Protein AF-A0A8J8PFB2-F1 (afdb_monomer)

Solvent-accessible surface area (backbone atoms only — not comparable to full-atom values): 4932 Å² total; per-residue (Å²): 108,75,46,69,70,89,84,65,69,85,43,35,88,80,76,67,38,56,55,77,47,57,37,35,35,67,61,94,82,87,87,82,58,82,94,44,92,62,38,67,46,73,44,73,45,83,49,69,52,98,85,40,71,29,37,37,38,35,33,16,30,60,75,50,67,53,74,84,82,84,71,81,91,83,80,130

InterPro domains:
  IPR058458 Domain of unknown function DUF8145 [PF26470] (4-67)

Radius of gyration: 15.16 Å; Cα contacts (8 Å, |Δi|>4): 115; chains: 1; bounding box: 32×21×55 Å

Structure (mmCIF, N/CA/C/O backbone):
data_AF-A0A8J8PFB2-F1
#
_entry.id   AF-A0A8J8PFB2-F1
#
loop_
_atom_site.group_PDB
_atom_site.id
_atom_site.type_symbol
_atom_site.label_atom_id
_atom_site.label_alt_id
_atom_site.label_comp_id
_atom_site.label_asym_id
_atom_site.label_entity_id
_atom_site.label_seq_id
_atom_site.pdbx_PDB_ins_code
_atom_site.Cartn_x
_atom_site.Cartn_y
_atom_site.Cartn_z
_atom_site.occupancy
_at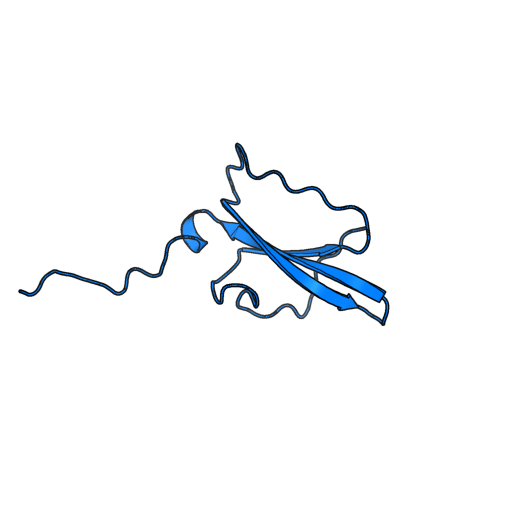om_site.B_iso_or_equiv
_atom_site.auth_seq_id
_atom_site.auth_comp_id
_atom_site.auth_asym_id
_atom_site.auth_atom_id
_atom_site.pdbx_PDB_model_num
ATOM 1 N N . MET A 1 1 ? 1.483 3.378 16.512 1.00 66.69 1 MET A N 1
ATOM 2 C CA . MET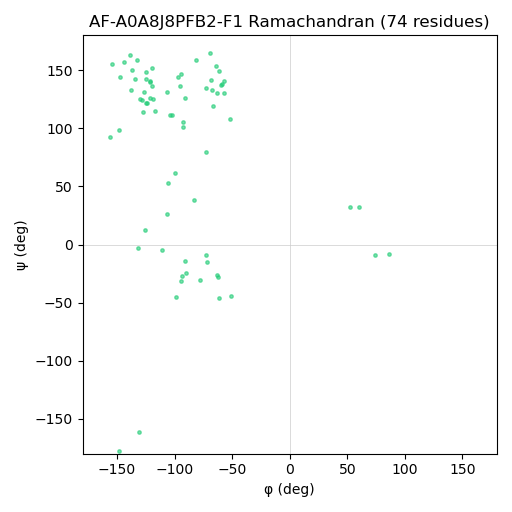 A 1 1 ? 1.083 1.957 16.594 1.00 66.69 1 MET A CA 1
ATOM 3 C C . MET A 1 1 ? 0.786 1.504 15.178 1.00 66.69 1 MET A C 1
ATOM 5 O O . MET A 1 1 ? 0.004 2.180 14.519 1.00 66.69 1 MET A O 1
ATOM 9 N N . HIS A 1 2 ? 1.436 0.442 14.706 1.00 81.12 2 HIS A N 1
ATOM 10 C CA . HIS A 1 2 ? 1.111 -0.177 13.422 1.00 81.12 2 HIS A CA 1
ATOM 11 C C . HIS A 1 2 ? 0.697 -1.629 13.657 1.00 81.12 2 HIS A C 1
ATOM 13 O O . HIS A 1 2 ? 1.148 -2.257 14.615 1.00 81.12 2 HIS A O 1
ATOM 19 N N . ARG A 1 3 ? -0.141 -2.171 12.780 1.00 91.38 3 ARG A N 1
ATOM 20 C CA . ARG A 1 3 ? -0.536 -3.587 12.789 1.00 91.38 3 ARG A CA 1
ATOM 21 C C . ARG A 1 3 ? -0.578 -4.135 11.369 1.00 91.38 3 ARG A C 1
ATOM 23 O O . ARG A 1 3 ? -0.677 -3.359 10.422 1.00 91.38 3 ARG A O 1
ATOM 30 N N . THR A 1 4 ? -0.568 -5.453 11.237 1.00 92.31 4 THR A N 1
ATOM 31 C CA . THR A 1 4 ? -0.790 -6.141 9.960 1.00 92.31 4 THR A CA 1
ATOM 32 C C . THR A 1 4 ? -2.221 -6.684 9.940 1.00 92.3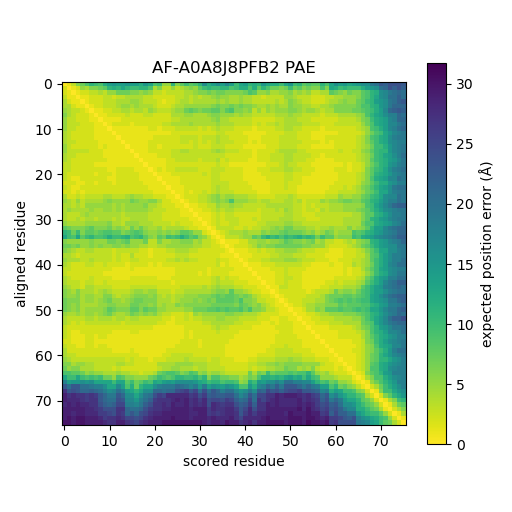1 4 THR A C 1
ATOM 34 O O . THR A 1 4 ? -2.522 -7.571 10.742 1.00 92.31 4 THR A O 1
ATOM 37 N N . PRO A 1 5 ? -3.118 -6.149 9.091 1.00 90.69 5 PRO A N 1
ATOM 38 C CA . PRO A 1 5 ? -4.467 -6.690 8.919 1.00 90.69 5 PRO A CA 1
ATOM 39 C C . PRO A 1 5 ? -4.436 -8.149 8.436 1.00 90.69 5 PRO A C 1
ATOM 41 O O . PRO A 1 5 ? -3.634 -8.488 7.569 1.00 90.69 5 PRO A O 1
ATOM 44 N N . GLN A 1 6 ? -5.291 -9.004 9.003 1.00 89.19 6 GLN A N 1
ATOM 45 C CA . GLN A 1 6 ? -5.353 -10.443 8.680 1.00 89.19 6 GLN A CA 1
ATOM 46 C C . GLN A 1 6 ? -6.321 -10.747 7.528 1.00 89.19 6 GLN A C 1
ATOM 48 O O . GLN A 1 6 ? -6.185 -11.744 6.830 1.00 89.19 6 GLN A O 1
ATOM 53 N N . ASP A 1 7 ? -7.294 -9.870 7.329 1.00 89.69 7 ASP A N 1
ATOM 54 C CA . ASP A 1 7 ? -8.414 -9.961 6.398 1.00 89.69 7 ASP A CA 1
ATOM 55 C C . ASP A 1 7 ? -8.243 -9.018 5.196 1.00 89.69 7 ASP A C 1
ATOM 57 O O . ASP A 1 7 ? -9.209 -8.559 4.590 1.00 89.69 7 ASP A O 1
ATOM 61 N N . ALA A 1 8 ? -6.995 -8.699 4.853 1.00 91.31 8 ALA A N 1
ATOM 62 C CA . ALA A 1 8 ? -6.698 -7.772 3.774 1.00 91.31 8 ALA A CA 1
ATOM 63 C C . ALA A 1 8 ? -7.071 -8.349 2.392 1.00 91.31 8 ALA A C 1
ATOM 65 O O . ALA A 1 8 ? -6.839 -9.533 2.131 1.00 91.31 8 ALA A O 1
ATOM 66 N N . PRO A 1 9 ? -7.606 -7.522 1.472 1.00 93.44 9 PRO A N 1
ATOM 67 C CA . PRO A 1 9 ? -7.984 -7.967 0.131 1.00 93.44 9 PRO A CA 1
ATOM 68 C C . PRO A 1 9 ? -6.758 -8.426 -0.662 1.00 93.44 9 PRO A C 1
ATOM 70 O O . PRO A 1 9 ? -5.668 -7.922 -0.447 1.00 93.44 9 PRO A O 1
ATOM 73 N N . SER A 1 10 ? -6.898 -9.321 -1.640 1.00 92.50 10 SER A N 1
ATOM 74 C CA . SER A 1 10 ? -5.746 -9.800 -2.432 1.00 92.50 10 SER A CA 1
ATOM 75 C C . SER A 1 10 ? -5.175 -8.766 -3.419 1.00 92.50 10 SER A C 1
ATOM 77 O O . SER A 1 10 ? -4.068 -8.937 -3.931 1.00 92.50 10 SER A O 1
ATOM 79 N N . ARG A 1 11 ? -5.918 -7.686 -3.696 1.00 95.19 11 ARG A N 1
ATOM 80 C CA . ARG A 1 11 ? -5.522 -6.571 -4.570 1.00 95.19 11 ARG A CA 1
ATOM 81 C C . ARG A 1 11 ? -5.622 -5.252 -3.822 1.00 95.19 11 ARG A C 1
ATOM 83 O O . ARG A 1 11 ? -6.472 -5.099 -2.952 1.00 95.19 11 ARG A O 1
ATOM 90 N N . CYS A 1 12 ? -4.757 -4.306 -4.178 1.00 95.94 12 CYS A N 1
ATOM 91 C CA . CYS A 1 12 ? -4.731 -2.984 -3.573 1.00 95.94 12 CYS A CA 1
ATOM 92 C C . CYS A 1 12 ? -6.017 -2.225 -3.937 1.00 95.94 12 CYS A C 1
ATOM 94 O O . CYS A 1 12 ? -6.227 -1.959 -5.122 1.00 95.94 12 CYS A O 1
ATOM 96 N N . PRO A 1 13 ? -6.847 -1.817 -2.965 1.00 94.69 13 PRO A N 1
ATOM 97 C CA . PRO A 1 13 ? -8.087 -1.092 -3.246 1.00 94.69 13 PRO A CA 1
ATOM 98 C C . PRO A 1 13 ? -7.865 0.257 -3.937 1.00 94.69 13 PRO A C 1
ATOM 100 O O . PRO A 1 13 ? -8.699 0.698 -4.720 1.00 94.69 13 PRO A O 1
ATOM 103 N N . ALA A 1 14 ? -6.713 0.891 -3.701 1.00 94.88 14 ALA A N 1
ATOM 104 C CA . ALA A 1 14 ? -6.410 2.207 -4.255 1.00 94.88 14 ALA A CA 1
ATOM 105 C C . ALA A 1 14 ? -5.977 2.181 -5.732 1.00 94.88 14 ALA A C 1
ATOM 107 O O . ALA A 1 14 ? -6.200 3.157 -6.442 1.00 94.88 14 ALA A O 1
ATOM 108 N N . CYS A 1 15 ? -5.328 1.108 -6.204 1.00 95.00 15 CYS A N 1
ATOM 109 C CA . CYS A 1 15 ? -4.789 1.057 -7.574 1.00 95.00 15 CYS A CA 1
ATOM 110 C C . CYS A 1 15 ? -5.122 -0.219 -8.362 1.00 95.00 15 CYS A C 1
ATOM 112 O O . CYS A 1 15 ? -4.730 -0.336 -9.520 1.00 95.00 15 CYS A O 1
ATOM 114 N N . GLY A 1 16 ? -5.799 -1.195 -7.754 1.00 93.50 16 GLY A N 1
ATOM 115 C CA . GLY A 1 16 ? -6.179 -2.472 -8.372 1.00 93.50 16 GLY A CA 1
ATOM 116 C C . GLY A 1 16 ? -5.040 -3.486 -8.561 1.00 93.50 16 GLY A C 1
ATOM 117 O O . GLY A 1 16 ? -5.301 -4.648 -8.891 1.00 93.50 16 GLY A O 1
ATOM 118 N N . GLN A 1 17 ? -3.785 -3.089 -8.332 1.00 94.25 17 GLN A N 1
ATOM 119 C CA . GLN A 1 17 ? -2.609 -3.943 -8.522 1.00 94.25 17 GLN A CA 1
ATOM 120 C C . GLN A 1 17 ? -2.358 -4.884 -7.340 1.00 94.25 17 GLN A C 1
ATOM 122 O O . GLN A 1 17 ? -2.796 -4.630 -6.213 1.00 94.25 17 GLN A O 1
ATOM 127 N N . ALA A 1 18 ? -1.618 -5.967 -7.587 1.00 94.19 18 ALA A N 1
ATOM 128 C CA . ALA A 1 18 ? -1.080 -6.796 -6.513 1.00 94.19 18 ALA A CA 1
ATOM 129 C C . ALA A 1 18 ? -0.125 -5.973 -5.631 1.00 94.19 18 ALA A C 1
ATOM 131 O O . ALA A 1 18 ? 0.542 -5.048 -6.099 1.00 94.19 18 ALA A O 1
ATOM 132 N N . TYR A 1 19 ? -0.056 -6.309 -4.349 1.00 96.44 19 TYR A N 1
ATOM 133 C CA . TYR A 1 19 ? 0.837 -5.677 -3.382 1.00 96.44 19 TYR A CA 1
ATOM 134 C C . TYR A 1 19 ? 1.552 -6.760 -2.569 1.00 96.44 19 TYR A C 1
ATOM 136 O O . TYR A 1 19 ? 1.116 -7.909 -2.524 1.00 96.44 19 TYR A O 1
ATOM 144 N N . ALA A 1 20 ? 2.690 -6.425 -1.971 1.00 95.81 20 ALA A N 1
ATOM 145 C CA . ALA A 1 20 ? 3.533 -7.377 -1.251 1.00 95.81 20 ALA A CA 1
ATOM 146 C C . ALA A 1 20 ? 3.249 -7.418 0.251 1.00 95.81 20 ALA A C 1
ATOM 148 O O . ALA A 1 20 ? 3.443 -8.451 0.889 1.00 95.81 20 ALA A O 1
ATOM 149 N N . SER A 1 21 ? 2.834 -6.295 0.836 1.00 96.00 21 SER A N 1
ATOM 150 C CA . SER A 1 21 ? 2.473 -6.229 2.251 1.00 96.00 21 SER A CA 1
ATOM 151 C C . SER A 1 21 ? 1.480 -5.108 2.532 1.00 96.00 21 SER A C 1
ATOM 153 O O . SER A 1 21 ? 1.410 -4.122 1.797 1.00 96.00 21 SER A O 1
ATOM 155 N N . VAL A 1 22 ? 0.713 -5.270 3.609 1.00 96.94 22 VAL A N 1
ATOM 156 C CA . VAL A 1 22 ? -0.217 -4.260 4.115 1.00 96.94 22 VAL A CA 1
ATOM 157 C C . VAL A 1 22 ? 0.080 -3.951 5.578 1.00 96.94 22 VAL A C 1
ATOM 159 O O . VAL A 1 22 ? 0.408 -4.844 6.362 1.00 96.94 22 VAL A O 1
ATOM 162 N N . SER A 1 23 ? -0.045 -2.684 5.957 1.00 95.50 23 SER A N 1
ATOM 163 C CA . SER A 1 23 ? -0.002 -2.251 7.353 1.00 95.50 23 SER A CA 1
ATOM 164 C C . SER A 1 23 ? -1.080 -1.209 7.640 1.00 95.50 23 SER A C 1
ATOM 166 O O . SER A 1 23 ? -1.479 -0.462 6.755 1.00 95.50 23 SER A O 1
ATOM 168 N N . ALA A 1 24 ? -1.573 -1.170 8.872 1.00 95.44 24 ALA A N 1
ATOM 169 C CA . ALA A 1 24 ? -2.604 -0.240 9.317 1.00 95.44 24 ALA A CA 1
ATOM 170 C C . ALA A 1 24 ? -2.075 0.637 10.454 1.00 95.44 24 ALA A C 1
ATOM 172 O O . ALA A 1 24 ? -1.419 0.132 11.370 1.00 95.44 24 ALA A O 1
ATOM 173 N N . HIS A 1 25 ? -2.369 1.936 10.392 1.00 94.75 25 HIS A N 1
ATOM 174 C CA . HIS A 1 25 ? -1.806 2.965 11.271 1.00 94.75 25 HIS A CA 1
ATOM 175 C C . HIS A 1 25 ? -2.895 3.907 11.788 1.00 94.75 25 HIS A C 1
ATOM 177 O O . HIS A 1 25 ? -3.805 4.263 11.047 1.00 94.75 25 HIS A O 1
ATOM 183 N N . SER A 1 26 ? -2.792 4.333 13.046 1.00 92.62 26 SER A N 1
ATOM 184 C CA . SER A 1 26 ? -3.743 5.252 13.705 1.00 92.62 26 SER A CA 1
ATOM 185 C C . SER A 1 26 ? -3.071 6.492 14.317 1.00 92.62 26 SER A C 1
ATOM 187 O O . SER A 1 26 ? -3.669 7.208 15.112 1.00 92.62 26 S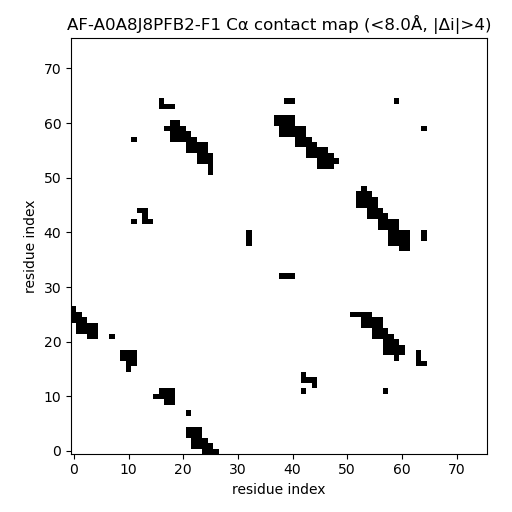ER A O 1
ATOM 189 N N . GLY A 1 27 ? -1.801 6.739 13.984 1.00 89.12 27 GLY A N 1
ATOM 190 C CA . GLY A 1 27 ? -1.015 7.859 14.508 1.00 89.12 27 GLY A CA 1
ATOM 191 C C . GLY A 1 27 ? -0.302 8.636 13.404 1.00 89.12 27 GLY A C 1
ATOM 192 O O . GLY A 1 27 ? -0.655 8.518 12.235 1.00 89.12 27 GLY A O 1
ATOM 193 N N . GLY A 1 28 ? 0.719 9.414 13.779 1.00 90.50 28 GLY A N 1
ATOM 194 C CA . GLY A 1 28 ? 1.548 10.156 12.826 1.00 90.50 28 GLY A CA 1
ATOM 195 C C . GLY A 1 28 ? 2.205 9.245 11.785 1.00 90.50 28 GLY A C 1
ATOM 196 O O . GLY A 1 28 ? 2.645 8.140 12.105 1.00 90.50 28 GLY A O 1
ATOM 197 N N . LEU A 1 29 ? 2.262 9.725 10.542 1.00 90.25 29 LEU A N 1
ATOM 198 C CA . LEU A 1 29 ? 2.705 8.972 9.371 1.00 90.25 29 LEU A CA 1
ATOM 199 C C . LEU A 1 29 ? 3.893 9.684 8.722 1.00 90.25 29 LEU A C 1
ATOM 201 O O . LEU A 1 29 ? 3.889 10.906 8.582 1.00 90.25 29 LEU A O 1
ATOM 205 N N . MET A 1 30 ? 4.883 8.915 8.281 1.00 89.00 30 MET A N 1
ATOM 206 C CA . MET A 1 30 ? 5.964 9.389 7.425 1.00 89.00 30 MET A CA 1
ATOM 207 C C . MET A 1 30 ? 6.228 8.333 6.360 1.00 89.00 30 MET A C 1
ATOM 209 O O . MET A 1 30 ? 6.326 7.147 6.665 1.00 89.00 30 MET A O 1
ATOM 213 N N . VAL A 1 31 ? 6.343 8.776 5.113 1.00 89.69 31 VAL A N 1
ATOM 214 C CA . VAL A 1 31 ? 6.670 7.919 3.977 1.00 89.69 31 VAL A CA 1
ATOM 215 C C . VAL A 1 31 ? 7.898 8.491 3.303 1.00 89.69 31 VAL A C 1
ATOM 217 O O . VAL A 1 31 ? 7.878 9.630 2.847 1.00 89.69 31 VAL A O 1
ATOM 220 N N . ASN A 1 32 ? 8.947 7.682 3.220 1.00 89.94 32 ASN A N 1
ATOM 221 C CA . ASN A 1 32 ? 10.082 7.940 2.354 1.00 89.94 32 ASN A CA 1
ATOM 222 C C . ASN A 1 32 ? 10.342 6.686 1.515 1.00 89.94 32 ASN A C 1
ATOM 224 O O . ASN A 1 32 ? 10.488 5.596 2.066 1.00 89.94 32 ASN A O 1
ATOM 228 N N . LEU A 1 33 ? 10.354 6.845 0.193 1.00 89.25 33 LEU A N 1
ATOM 229 C CA . LEU A 1 33 ? 10.615 5.766 -0.769 1.00 89.25 33 LEU A CA 1
ATOM 230 C C . LEU A 1 33 ? 11.962 5.935 -1.482 1.00 89.25 33 LEU A C 1
ATOM 232 O O . LEU A 1 33 ? 12.354 5.069 -2.257 1.00 89.25 33 LEU A O 1
ATOM 236 N N . ILE A 1 34 ? 12.667 7.041 -1.232 1.00 90.81 34 ILE A N 1
ATOM 237 C CA . ILE A 1 34 ? 13.989 7.281 -1.806 1.00 90.81 34 ILE A CA 1
ATOM 238 C C . ILE A 1 34 ? 14.938 6.201 -1.277 1.00 90.81 34 ILE A C 1
ATOM 240 O O . ILE A 1 34 ? 14.959 5.945 -0.074 1.00 90.81 34 ILE A O 1
ATOM 244 N N . GLU A 1 35 ? 15.680 5.566 -2.190 1.00 81.75 35 GLU A N 1
ATOM 245 C CA . GLU A 1 35 ? 16.654 4.502 -1.889 1.00 81.75 35 GLU A CA 1
ATOM 246 C C . GLU A 1 35 ? 16.039 3.265 -1.207 1.00 81.75 35 GLU A C 1
ATOM 248 O O . GLU A 1 35 ? 16.673 2.597 -0.393 1.00 81.75 35 GLU A O 1
ATOM 253 N N . ASN A 1 36 ? 14.783 2.938 -1.531 1.00 86.94 36 ASN A N 1
ATOM 254 C CA . ASN A 1 36 ? 14.156 1.716 -1.044 1.00 86.94 36 ASN A CA 1
ATOM 255 C C . ASN A 1 36 ? 14.331 0.556 -2.037 1.00 86.94 36 ASN A C 1
ATOM 257 O O . ASN A 1 36 ? 13.636 0.462 -3.052 1.00 86.94 36 ASN A O 1
ATOM 261 N N . ASP A 1 37 ? 15.222 -0.375 -1.701 1.00 91.75 37 ASP A N 1
ATOM 262 C CA . ASP A 1 37 ? 15.532 -1.532 -2.553 1.00 91.75 37 ASP A CA 1
ATOM 263 C C . ASP A 1 37 ? 14.335 -2.469 -2.762 1.00 91.75 37 ASP A C 1
ATOM 265 O O . ASP A 1 37 ? 14.256 -3.185 -3.759 1.00 91.75 37 ASP A O 1
ATOM 269 N N . ARG A 1 38 ? 13.386 -2.488 -1.819 1.00 93.44 38 ARG A N 1
ATOM 270 C CA . ARG A 1 38 ? 12.284 -3.456 -1.826 1.00 93.44 38 ARG A CA 1
ATOM 271 C C . ARG A 1 38 ? 10.993 -2.888 -2.395 1.00 93.44 38 ARG A C 1
ATOM 273 O O . ARG A 1 38 ? 10.310 -3.583 -3.145 1.00 93.44 38 ARG A O 1
ATOM 280 N N . TYR A 1 39 ? 10.621 -1.675 -2.001 1.00 94.12 39 TYR A N 1
ATOM 281 C CA . TYR A 1 39 ? 9.315 -1.095 -2.296 1.00 94.12 39 TYR A CA 1
ATOM 282 C C . TYR A 1 39 ? 9.449 0.171 -3.133 1.00 94.12 39 TYR A C 1
ATOM 284 O O . TYR A 1 39 ? 10.083 1.130 -2.713 1.00 94.12 39 TYR A O 1
ATOM 292 N N . GLN A 1 40 ? 8.768 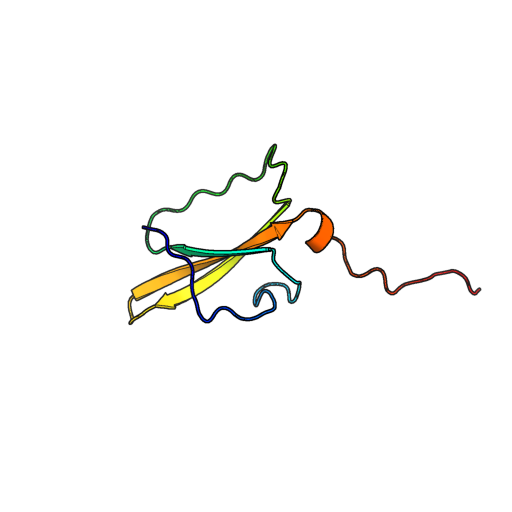0.192 -4.274 1.00 93.62 40 GLN A N 1
ATOM 293 C CA . GLN A 1 40 ? 8.783 1.316 -5.213 1.00 93.62 40 GLN A CA 1
ATOM 294 C C . GLN A 1 40 ? 7.631 2.293 -4.974 1.00 93.62 40 GLN A C 1
ATOM 296 O O . GLN A 1 40 ? 7.707 3.474 -5.306 1.00 93.62 40 GLN A O 1
ATOM 301 N N . ARG A 1 41 ? 6.520 1.797 -4.422 1.00 94.88 41 ARG A N 1
ATOM 302 C CA . ARG A 1 41 ? 5.301 2.579 -4.215 1.00 94.88 41 ARG A CA 1
ATOM 303 C C . ARG A 1 41 ? 4.579 2.102 -2.969 1.00 94.88 41 ARG A C 1
ATOM 305 O O . ARG A 1 41 ? 4.506 0.904 -2.707 1.00 94.88 41 ARG A O 1
ATOM 312 N N . VAL A 1 42 ? 3.978 3.039 -2.246 1.00 96.31 42 VAL A N 1
ATOM 313 C CA . VAL A 1 42 ? 2.977 2.732 -1.227 1.00 96.31 42 VAL A CA 1
ATOM 314 C C . VAL A 1 42 ? 1.674 3.433 -1.579 1.00 96.31 42 VAL A C 1
ATOM 316 O O . VAL A 1 42 ? 1.654 4.635 -1.836 1.00 96.31 42 VAL A O 1
ATOM 319 N N . CYS A 1 43 ? 0.594 2.666 -1.644 1.00 96.62 43 CYS A N 1
ATOM 320 C CA . CYS A 1 43 ? -0.755 3.187 -1.796 1.00 96.62 43 CYS A CA 1
ATOM 321 C C . CYS A 1 43 ? -1.407 3.326 -0.422 1.00 96.62 43 CYS A C 1
ATOM 323 O O . CYS A 1 43 ? -1.145 2.526 0.476 1.00 96.62 43 CYS A O 1
ATOM 325 N N . VAL A 1 44 ? -2.253 4.340 -0.267 1.00 95.94 44 VAL A N 1
ATOM 326 C CA . VAL A 1 44 ? -2.806 4.738 1.027 1.00 95.94 44 VAL A CA 1
ATOM 327 C C . VAL A 1 44 ? -4.327 4.781 0.939 1.00 95.94 44 VAL A C 1
ATOM 329 O O . VAL A 1 44 ? -4.869 5.383 0.015 1.00 95.94 44 VAL A O 1
ATOM 332 N N . GLU A 1 45 ? -5.006 4.156 1.897 1.00 94.81 45 GLU A N 1
ATOM 333 C CA . GLU A 1 45 ? -6.467 4.116 1.986 1.00 94.81 45 GLU A CA 1
ATOM 334 C C . GLU A 1 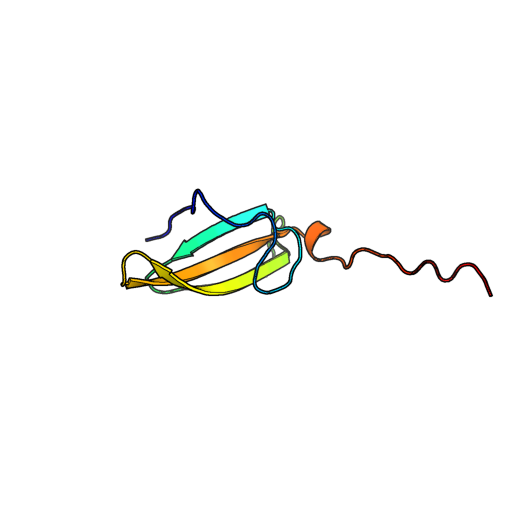45 ? -6.923 4.572 3.381 1.00 94.81 45 GLU A C 1
ATOM 336 O O . GLU A 1 45 ? -6.623 3.903 4.377 1.00 94.81 45 GLU A O 1
ATOM 341 N N . PRO A 1 46 ? -7.629 5.711 3.490 1.00 93.25 46 PRO A N 1
ATOM 342 C CA . PRO A 1 46 ? -8.288 6.108 4.727 1.00 93.25 46 PRO A CA 1
ATOM 343 C C . PRO A 1 46 ? -9.434 5.148 5.047 1.00 93.25 46 PRO A C 1
ATOM 345 O O . PRO A 1 46 ? -10.261 4.850 4.189 1.00 93.25 46 PRO A O 1
ATOM 348 N N . THR A 1 47 ? -9.507 4.690 6.290 1.00 90.62 47 THR A N 1
ATOM 349 C CA . THR A 1 47 ? -10.541 3.764 6.753 1.00 90.62 47 THR A CA 1
ATOM 350 C C . THR A 1 47 ? -10.876 4.007 8.227 1.00 90.62 47 THR A C 1
ATOM 352 O O . THR A 1 47 ? -10.342 4.911 8.874 1.00 90.62 47 THR A O 1
ATOM 355 N N . ALA A 1 48 ? -11.776 3.195 8.768 1.00 88.50 48 ALA A N 1
ATOM 356 C CA . ALA A 1 48 ? -12.040 3.106 10.192 1.00 88.50 48 ALA A CA 1
ATOM 357 C C . ALA A 1 48 ? -11.79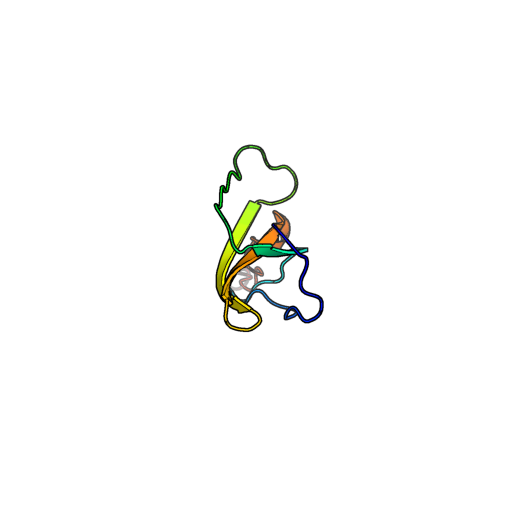2 1.673 10.665 1.00 88.50 48 ALA A C 1
ATOM 359 O O . ALA A 1 48 ? -12.141 0.706 9.991 1.00 88.50 48 ALA A O 1
ATOM 360 N N . SER A 1 49 ? -11.205 1.533 11.846 1.00 83.94 49 SER A N 1
ATOM 361 C CA . SER A 1 49 ? -11.020 0.249 12.506 1.00 83.94 49 SER A CA 1
ATOM 362 C C . SER A 1 49 ? -11.625 0.298 13.886 1.00 83.94 49 SER A C 1
ATOM 364 O O . SER A 1 49 ? -11.186 1.101 14.699 1.00 83.94 49 SER A O 1
ATOM 366 N N . GLU A 1 50 ? -12.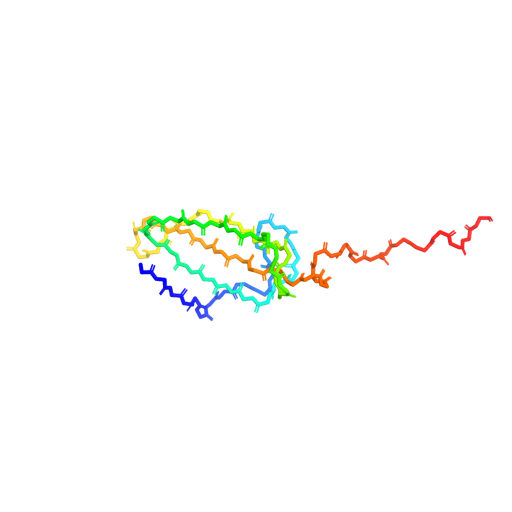572 -0.593 14.169 1.00 85.44 50 GLU A N 1
ATOM 367 C CA . GLU A 1 50 ? -13.260 -0.621 15.470 1.00 85.44 50 GLU A CA 1
ATOM 368 C C . GLU A 1 50 ? -13.845 0.756 15.851 1.00 85.44 50 GLU A C 1
ATOM 370 O O . GLU A 1 50 ? -13.907 1.121 17.017 1.00 85.44 50 GLU A O 1
ATOM 375 N N . GLY A 1 51 ? -14.263 1.537 14.846 1.00 88.00 51 GLY A N 1
ATOM 376 C CA . GLY A 1 51 ? -14.803 2.888 15.022 1.00 88.00 51 GLY A CA 1
ATOM 377 C C . GLY A 1 51 ? -13.762 4.012 15.072 1.00 88.00 51 GLY A C 1
ATOM 378 O O . GLY A 1 51 ? -14.148 5.174 14.992 1.00 88.00 51 GLY A O 1
ATOM 379 N N . GLU A 1 52 ? -12.466 3.697 15.124 1.00 90.81 52 GLU A N 1
ATOM 380 C CA . GLU A 1 52 ? -11.391 4.692 15.203 1.00 90.81 52 GLU A CA 1
ATOM 381 C C . GLU A 1 52 ? -10.766 4.997 13.828 1.00 90.81 52 GLU A C 1
ATOM 383 O O . GLU A 1 52 ? -10.607 4.080 13.009 1.00 90.81 52 GLU A O 1
ATOM 388 N N . PRO A 1 53 ? -10.358 6.255 13.557 1.00 92.75 53 PRO A N 1
ATOM 389 C CA . PRO A 1 53 ? -9.669 6.623 12.325 1.00 92.75 53 PRO A CA 1
ATOM 390 C C . PRO A 1 53 ? -8.395 5.805 12.107 1.00 92.75 53 PRO A C 1
ATOM 392 O O . PRO A 1 53 ? -7.534 5.690 12.984 1.00 92.75 53 PRO A O 1
ATOM 395 N N . CYS A 1 54 ? -8.252 5.255 10.906 1.00 94.31 54 CYS A N 1
ATOM 396 C CA . CYS A 1 54 ? -7.111 4.436 10.542 1.00 94.31 54 CYS A CA 1
ATOM 397 C C . CYS A 1 54 ? -6.722 4.667 9.081 1.00 94.31 54 CYS A C 1
ATOM 399 O O . CYS A 1 54 ? -7.523 5.098 8.257 1.00 94.31 54 CYS A O 1
ATOM 401 N N . VAL A 1 55 ? -5.471 4.381 8.750 1.00 95.25 55 VAL A N 1
ATOM 402 C CA . VAL A 1 55 ? -4.955 4.473 7.390 1.00 95.25 55 VAL A CA 1
ATOM 403 C C . VAL A 1 55 ? -4.234 3.180 7.048 1.00 95.25 55 VAL A C 1
ATOM 405 O O . VAL A 1 55 ? -3.338 2.751 7.780 1.00 95.25 55 VAL A O 1
ATOM 408 N N . TYR A 1 56 ? -4.637 2.554 5.946 1.00 96.38 56 TYR A N 1
ATOM 409 C CA . TYR A 1 56 ? -4.026 1.334 5.431 1.00 96.38 56 TYR A CA 1
ATOM 410 C C . TYR A 1 56 ? -2.984 1.691 4.373 1.00 96.38 56 TYR A C 1
ATOM 412 O O . TYR A 1 56 ? -3.201 2.552 3.524 1.00 96.38 56 TYR A O 1
ATOM 420 N N . PHE A 1 57 ? -1.837 1.029 4.455 1.00 97.12 57 PHE A N 1
ATOM 421 C CA . PHE A 1 57 ? -0.669 1.214 3.609 1.00 97.12 57 PHE A CA 1
ATOM 422 C C . PHE A 1 57 ? -0.429 -0.085 2.858 1.00 97.12 57 PHE A C 1
ATOM 424 O O . PHE A 1 57 ? -0.098 -1.094 3.477 1.00 97.12 57 PHE A O 1
ATOM 431 N N . TYR A 1 58 ? -0.577 -0.055 1.539 1.00 97.38 58 TYR A N 1
ATOM 432 C CA . TYR A 1 58 ? -0.341 -1.191 0.653 1.00 97.38 58 TYR A CA 1
ATOM 433 C C . TYR A 1 58 ? 0.991 -0.988 -0.068 1.00 97.38 58 TYR A C 1
ATOM 435 O O . TYR A 1 58 ? 1.134 -0.074 -0.882 1.00 97.38 58 TYR A O 1
ATOM 443 N N . HIS A 1 59 ? 1.987 -1.811 0.254 1.00 96.56 59 HIS A N 1
ATOM 444 C CA . HIS A 1 59 ? 3.344 -1.689 -0.271 1.00 96.56 59 HIS A CA 1
ATOM 445 C C . HIS A 1 59 ? 3.510 -2.518 -1.541 1.00 96.56 59 HIS A C 1
ATOM 447 O O . HIS A 1 59 ? 3.280 -3.728 -1.539 1.00 96.56 59 HIS A O 1
ATOM 453 N N . HIS A 1 60 ? 3.967 -1.877 -2.609 1.00 96.25 60 HIS A N 1
ATOM 454 C CA . HIS A 1 60 ? 4.240 -2.507 -3.892 1.00 96.25 60 HIS A CA 1
ATOM 455 C C . HIS A 1 60 ? 5.745 -2.617 -4.102 1.00 96.25 60 HIS A C 1
ATOM 457 O O . HIS A 1 60 ? 6.486 -1.643 -3.929 1.00 96.25 60 HIS A O 1
ATOM 463 N N . THR A 1 61 ? 6.192 -3.805 -4.493 1.00 95.62 61 THR A N 1
ATOM 464 C CA . THR A 1 61 ? 7.561 -4.000 -4.981 1.00 95.62 61 THR A CA 1
ATOM 465 C C . THR A 1 61 ? 7.762 -3.320 -6.330 1.00 95.62 61 THR A C 1
ATOM 467 O O . THR A 1 61 ? 6.795 -2.978 -7.011 1.00 95.62 61 THR A O 1
ATOM 470 N N . HIS A 1 62 ? 9.021 -3.151 -6.732 1.00 91.94 62 HIS A N 1
ATOM 471 C CA . HIS A 1 62 ? 9.385 -2.644 -8.059 1.00 91.94 62 HIS A CA 1
ATOM 472 C C . HIS A 1 62 ? 8.671 -3.405 -9.189 1.00 91.94 62 HIS A C 1
ATOM 474 O O . HIS A 1 62 ? 8.072 -2.781 -10.063 1.00 91.94 62 HIS A O 1
ATOM 480 N N . GLU A 1 63 ? 8.622 -4.737 -9.113 1.00 90.00 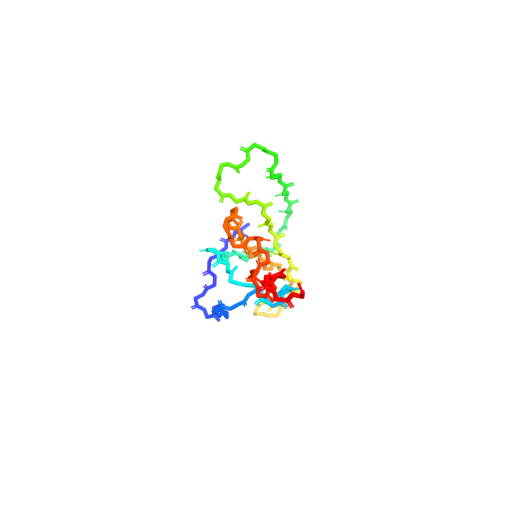63 GLU A N 1
ATOM 481 C CA . GLU A 1 63 ? 7.933 -5.598 -10.087 1.00 90.00 63 GLU A CA 1
ATOM 482 C C . GLU A 1 63 ? 6.424 -5.311 -10.161 1.00 90.00 63 GLU A C 1
ATOM 484 O O . GLU A 1 63 ? 5.882 -5.116 -11.242 1.00 90.00 63 GLU A O 1
ATOM 489 N N . GLN A 1 64 ? 5.753 -5.186 -9.013 1.00 89.31 64 GLN A N 1
ATOM 490 C CA . GLN A 1 64 ? 4.297 -4.981 -8.924 1.00 89.31 64 GLN A CA 1
ATOM 491 C C . GLN A 1 64 ? 3.818 -3.579 -9.329 1.00 89.31 64 GLN A C 1
ATOM 493 O O . GLN A 1 64 ? 2.614 -3.318 -9.373 1.00 89.31 64 GLN A O 1
ATOM 498 N N . THR A 1 65 ? 4.737 -2.639 -9.544 1.00 85.19 65 THR A N 1
ATOM 499 C CA . THR A 1 65 ? 4.389 -1.287 -10.006 1.00 85.19 65 THR A CA 1
ATOM 500 C C . THR A 1 65 ? 4.398 -1.141 -11.517 1.00 85.19 65 THR A C 1
ATOM 502 O O . THR A 1 65 ? 3.858 -0.152 -12.019 1.00 85.19 65 THR A O 1
ATOM 505 N N . GLN A 1 66 ? 4.972 -2.107 -12.233 1.00 80.62 66 GLN A N 1
ATOM 506 C CA . GLN A 1 66 ? 4.930 -2.119 -13.685 1.00 80.62 66 GLN A CA 1
ATOM 507 C C . GLN A 1 66 ? 3.506 -2.484 -14.130 1.00 80.62 66 GLN A C 1
ATOM 509 O O . GLN A 1 66 ? 2.899 -3.381 -13.543 1.00 80.62 66 GLN A O 1
ATOM 514 N N . PRO A 1 67 ? 2.926 -1.774 -15.111 1.00 67.19 67 PRO A N 1
ATOM 515 C CA . PRO A 1 67 ? 1.663 -2.202 -15.693 1.00 67.19 67 PRO A CA 1
ATOM 516 C C . PRO A 1 67 ? 1.846 -3.603 -16.285 1.00 67.19 67 PRO A C 1
ATOM 518 O O . PRO A 1 67 ? 2.868 -3.862 -16.927 1.00 67.19 67 PRO A O 1
ATOM 521 N N . ASP A 1 68 ? 0.864 -4.490 -16.091 1.00 61.91 68 ASP A N 1
ATOM 522 C CA . ASP A 1 68 ? 0.784 -5.736 -16.853 1.00 61.91 68 ASP A CA 1
ATOM 523 C C . ASP A 1 68 ? 0.869 -5.344 -18.331 1.00 61.91 68 ASP A C 1
ATOM 525 O O . ASP A 1 68 ? -0.039 -4.703 -18.863 1.00 61.91 68 ASP A O 1
ATOM 529 N N . SER A 1 69 ? 1.997 -5.637 -18.978 1.00 55.06 69 SER A N 1
ATOM 530 C CA . SER A 1 69 ? 2.214 -5.297 -20.381 1.00 55.06 69 SER A CA 1
ATOM 531 C C . SER A 1 69 ? 1.357 -6.232 -21.224 1.00 55.06 69 SER A C 1
ATOM 533 O O . SER A 1 69 ? 1.827 -7.241 -21.732 1.00 55.06 69 SER A O 1
ATOM 535 N N . THR A 1 70 ? 0.066 -5.924 -21.316 1.00 53.25 70 THR A N 1
ATOM 536 C CA . THR A 1 70 ? -0.833 -6.482 -22.324 1.00 53.25 70 THR A CA 1
ATOM 537 C C . THR A 1 70 ? -0.978 -5.443 -23.426 1.00 53.25 70 THR A C 1
ATOM 539 O O . THR A 1 70 ? -2.050 -4.899 -23.646 1.00 53.25 70 THR A O 1
ATOM 542 N N . ASP A 1 71 ? 0.136 -5.113 -24.066 1.00 47.06 71 ASP A N 1
ATOM 543 C CA . ASP A 1 71 ? 0.133 -4.475 -25.375 1.00 47.06 71 ASP A CA 1
ATOM 544 C C . ASP A 1 71 ? 1.391 -4.977 -26.081 1.00 47.06 71 ASP A C 1
ATOM 546 O O . ASP A 1 71 ? 2.513 -4.584 -25.762 1.00 47.06 71 ASP A O 1
ATOM 550 N N . ASP A 1 72 ? 1.191 -5.975 -26.936 1.00 51.97 72 ASP A N 1
ATOM 551 C CA . ASP A 1 72 ? 2.182 -6.440 -27.893 1.00 51.97 72 ASP A CA 1
ATOM 552 C C . ASP A 1 72 ? 1.925 -5.663 -29.194 1.00 51.97 72 ASP A C 1
ATOM 554 O O . ASP A 1 72 ? 0.983 -5.997 -29.919 1.00 51.97 72 ASP A O 1
ATOM 558 N N . PRO A 1 73 ? 2.695 -4.607 -29.516 1.00 49.09 73 PRO A N 1
ATOM 559 C CA . PRO A 1 73 ? 2.577 -3.915 -30.791 1.00 49.09 73 PRO A CA 1
ATOM 560 C C . PRO A 1 73 ? 3.374 -4.630 -31.898 1.00 49.09 73 PRO A C 1
ATOM 562 O O . PRO A 1 73 ? 3.982 -3.972 -32.741 1.00 49.09 73 PRO A O 1
ATOM 565 N N . ALA A 1 74 ? 3.401 -5.966 -31.925 1.00 52.75 74 ALA A N 1
ATOM 566 C CA . ALA A 1 74 ? 3.981 -6.743 -33.019 1.00 52.75 74 ALA A CA 1
ATOM 567 C C . ALA A 1 74 ? 2.911 -7.395 -33.912 1.00 52.75 74 ALA A C 1
ATOM 569 O O . ALA A 1 74 ? 2.966 -8.591 -34.182 1.00 52.75 74 ALA A O 1
ATOM 570 N N . THR A 1 75 ? 1.940 -6.631 -34.425 1.00 49.62 75 THR A N 1
ATOM 571 C CA . THR A 1 75 ? 1.288 -6.938 -35.717 1.00 49.62 75 THR A CA 1
ATOM 572 C C . THR A 1 75 ? 0.694 -5.662 -36.329 1.00 49.62 75 THR A C 1
ATOM 574 O O . THR A 1 75 ? -0.447 -5.304 -36.045 1.00 49.62 75 THR A O 1
ATOM 577 N N . ALA A 1 76 ? 1.459 -4.982 -37.184 1.00 47.56 76 ALA A N 1
ATOM 578 C CA . ALA A 1 76 ? 0.963 -4.027 -38.177 1.00 47.56 76 ALA A CA 1
ATOM 579 C C . ALA A 1 76 ? 1.849 -4.096 -39.425 1.00 47.56 76 ALA A C 1
ATOM 581 O O . ALA A 1 76 ? 3.086 -4.193 -39.250 1.00 47.56 76 ALA A O 1
#

pLDDT: mean 86.75, std 13.92, range [47.06, 97.38]

Sequence (76 aa):
MHRTPQDAPSRCPACGQAYASVSAHSGGLMVNLIENDRYQRVCVEPTASEGEPCVYFYHHTHEQTQPDSTDDPATA

Mean predicted aligned error: 6.78 Å

Organism: NCBI:txid2487750

Secondary structure (DSSP, 8-state):
-EE--SS--SS-TTTSS--SEEEEESS------TT-SSEEEEEEEEEEETTEEEEEEEEEETGGGS----------

Foldseek 3Di:
DKDFDPPDDQADPQPRWGFDGKMKDQDDDDDDQPPPQFFNDWDKDWDDDPNGTMIMITTHGPVRPDPPPPDDPPDD

Nearest PDB structures (foldseek):
  8scb-assembly1_DD  TM=3.048E-01  e=5.533E+00  Oryctolagus cuniculus